Protein AF-K2GCX5-F1 (afdb_monomer)

Sequence (150 aa):
MKYVAGVLIIAFLVAGGVFGAFFLTSGNEIKDPEISRIVEDDYNLETNREQSNVKDSYESLLTQAEDRLAELKTEVKEDLEEESSYLDMYEKYEPAAKKLEEKTDEKFQDLHEQLQQAGEEEKASTLKAQYERQKEEWKKSIVKEMKERL

Secondary structure (DSSP, 8-state):
----STTHHHHHHHT-TTS-TT----------HHHHHHHHSPP-----S-GGGHHHHHHHHHHHHHHHHHHHHHHHHHHHHTT--HHHHHHHHHHHHHHHHHHHHHHHHHHHHHHHHTT-HHHHHHHHHHHHHHHHHHHHHHHHHHHTT-

Foldseek 3Di:
DFLQAQLVALLVLLVPPPDPPPPPPDLLDQPDPQLCVLQVDAQPFPPDLPLVCLVVSLVSLLVSLVVSLVSLVVVSNVVSVVRDHNVRSNSNSNSSSVSSVVSSVVVLVVSLVSCVVVVVPVVSVVSVVVVVVSSVVSSVVSVVVSVVVD

Structure (mmCIF, N/CA/C/O backbone):
data_AF-K2GCX5-F1
#
_entry.id   AF-K2GCX5-F1
#
loop_
_atom_site.group_PDB
_atom_site.id
_atom_site.type_symbol
_atom_site.label_atom_id
_atom_site.label_alt_id
_atom_site.label_comp_id
_atom_site.label_asym_id
_atom_site.label_entity_id
_atom_site.label_seq_id
_atom_site.pdbx_PDB_ins_code
_atom_site.Cartn_x
_atom_site.Cartn_y
_atom_site.Cartn_z
_atom_site.occupancy
_atom_site.B_iso_or_equiv
_atom_site.auth_seq_id
_atom_site.auth_comp_id
_atom_site.auth_asym_id
_atom_site.auth_atom_id
_atom_site.pdbx_PDB_model_num
ATOM 1 N N . MET A 1 1 ? 24.757 -5.154 -18.486 1.00 44.78 1 MET A N 1
ATOM 2 C CA . MET A 1 1 ? 24.316 -4.442 -17.267 1.00 44.78 1 MET A CA 1
ATOM 3 C C . MET A 1 1 ? 23.276 -3.413 -17.683 1.00 44.78 1 MET A C 1
ATOM 5 O O . MET A 1 1 ? 23.678 -2.325 -18.068 1.00 44.78 1 MET A O 1
ATOM 9 N N . LYS A 1 2 ? 21.987 -3.779 -17.755 1.00 41.09 2 LYS A N 1
ATOM 10 C CA . LYS A 1 2 ? 20.957 -2.909 -18.362 1.00 41.09 2 LYS A CA 1
ATOM 11 C C . LYS A 1 2 ? 19.577 -2.875 -17.673 1.00 41.09 2 LYS A C 1
ATOM 13 O O . LYS A 1 2 ? 18.765 -2.058 -18.065 1.00 41.09 2 LYS A O 1
ATOM 18 N N . TYR A 1 3 ? 19.318 -3.651 -16.618 1.00 47.91 3 TYR A N 1
ATOM 19 C CA . TYR A 1 3 ? 17.957 -3.802 -16.051 1.00 47.91 3 TYR A CA 1
ATOM 20 C C . TYR A 1 3 ? 17.745 -3.087 -14.700 1.00 47.91 3 TYR A C 1
ATOM 22 O O . TYR A 1 3 ? 16.975 -3.525 -13.854 1.00 47.91 3 TYR A O 1
ATOM 30 N N . VAL A 1 4 ? 18.480 -1.999 -14.465 1.00 50.72 4 VAL A N 1
ATOM 31 C CA . VAL A 1 4 ? 18.742 -1.423 -13.125 1.00 50.72 4 VAL A CA 1
ATOM 32 C C . VAL A 1 4 ? 17.717 -0.351 -12.697 1.00 50.72 4 VAL A C 1
ATOM 34 O O . VAL A 1 4 ? 17.756 0.169 -11.588 1.00 50.72 4 VAL A O 1
ATOM 37 N N . ALA A 1 5 ? 16.771 -0.011 -13.565 1.00 50.41 5 ALA A N 1
ATOM 38 C CA . ALA A 1 5 ? 16.087 1.273 -13.518 1.00 50.41 5 ALA A CA 1
ATOM 39 C C . ALA A 1 5 ? 14.690 1.254 -12.843 1.00 50.41 5 ALA A C 1
ATOM 41 O O . ALA A 1 5 ? 14.455 1.935 -11.851 1.00 50.41 5 ALA A O 1
ATOM 42 N N . GLY A 1 6 ? 13.756 0.452 -13.349 1.00 47.66 6 GLY A N 1
ATOM 43 C CA . GLY A 1 6 ? 12.320 0.640 -13.112 1.00 47.66 6 GLY A CA 1
ATOM 44 C C . GLY A 1 6 ? 11.796 0.355 -11.705 1.00 47.66 6 GLY A C 1
ATOM 45 O O . GLY A 1 6 ? 10.889 1.031 -11.231 1.00 47.66 6 GLY A O 1
ATOM 46 N N . VAL A 1 7 ? 12.380 -0.604 -10.985 1.00 52.66 7 VAL A N 1
ATOM 47 C CA . VAL A 1 7 ? 11.865 -0.953 -9.650 1.00 52.66 7 VAL A CA 1
ATOM 48 C C . VAL A 1 7 ? 12.306 0.097 -8.611 1.00 52.66 7 VAL A C 1
ATOM 50 O O . VAL A 1 7 ? 11.539 0.370 -7.693 1.00 52.66 7 VAL A O 1
ATOM 53 N N . LEU A 1 8 ? 13.471 0.751 -8.839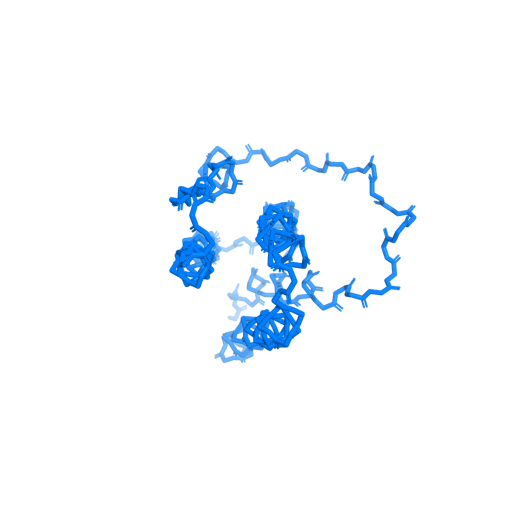 1.00 51.66 8 LEU A N 1
ATOM 54 C CA . LEU A 1 8 ? 13.871 2.115 -8.408 1.00 51.66 8 LEU A CA 1
ATOM 55 C C . LEU A 1 8 ? 12.852 2.997 -7.658 1.00 51.66 8 LEU A C 1
ATOM 57 O O . LEU A 1 8 ? 13.077 3.589 -6.603 1.00 51.66 8 LEU A O 1
ATOM 61 N N . ILE A 1 9 ? 11.722 3.102 -8.343 1.00 56.72 9 ILE A N 1
ATOM 62 C CA . ILE A 1 9 ? 10.757 4.184 -8.316 1.00 56.72 9 ILE A CA 1
ATOM 63 C C . ILE A 1 9 ? 9.719 3.930 -7.242 1.00 56.72 9 ILE A C 1
ATOM 65 O O . ILE A 1 9 ? 9.576 4.749 -6.341 1.00 56.72 9 ILE A O 1
ATOM 69 N N . ILE A 1 10 ? 9.085 2.755 -7.242 1.00 56.28 10 ILE A N 1
ATOM 70 C CA . ILE A 1 10 ? 7.998 2.453 -6.302 1.00 56.28 10 ILE A CA 1
ATOM 71 C C . ILE A 1 10 ? 8.493 2.564 -4.844 1.00 56.28 10 ILE A C 1
ATOM 73 O O . ILE A 1 10 ? 7.790 3.079 -3.984 1.00 56.28 10 ILE A O 1
ATOM 77 N N . ALA A 1 11 ? 9.743 2.202 -4.545 1.00 55.75 11 ALA A N 1
ATOM 78 C CA . ALA A 1 11 ? 10.299 2.372 -3.200 1.00 55.75 11 ALA A CA 1
ATOM 79 C C . ALA A 1 11 ? 10.548 3.829 -2.778 1.00 55.75 11 ALA A C 1
ATOM 81 O O . ALA A 1 11 ? 10.341 4.169 -1.612 1.00 55.75 11 ALA A O 1
ATOM 82 N N . PHE A 1 12 ? 11.051 4.672 -3.688 1.00 53.78 12 PHE A N 1
ATOM 83 C CA . PHE A 1 12 ? 11.352 6.078 -3.389 1.00 53.78 12 PHE A CA 1
ATOM 84 C C . PHE A 1 12 ? 10.076 6.899 -3.185 1.00 53.78 12 PHE A C 1
ATOM 86 O O . PHE A 1 12 ? 10.066 7.829 -2.381 1.00 53.78 12 PHE A O 1
ATOM 93 N N . LEU A 1 13 ? 8.996 6.516 -3.859 1.00 55.16 13 LEU A N 1
ATOM 94 C CA . LEU A 1 13 ? 7.720 7.223 -3.836 1.00 55.16 13 LEU A CA 1
ATOM 95 C C . LEU A 1 13 ? 6.987 7.095 -2.510 1.00 55.16 13 LEU A C 1
ATOM 97 O O . LEU A 1 13 ? 6.478 8.077 -1.982 1.00 55.16 13 LEU A O 1
ATOM 101 N N . VAL A 1 14 ? 7.035 5.911 -1.911 1.00 48.97 14 VAL A N 1
ATOM 102 C CA . VAL A 1 14 ? 6.338 5.649 -0.652 1.00 48.97 14 VAL A CA 1
ATOM 103 C C . VAL A 1 14 ? 7.216 6.042 0.564 1.00 48.97 14 VAL A C 1
ATOM 105 O O . VAL A 1 14 ? 6.733 6.189 1.689 1.00 48.97 14 VAL A O 1
ATOM 108 N N . ALA A 1 15 ? 8.525 6.275 0.374 1.00 48.59 15 ALA A N 1
ATOM 109 C CA . ALA A 1 15 ? 9.416 6.839 1.401 1.00 48.59 15 ALA A CA 1
ATOM 110 C C . ALA A 1 15 ? 9.206 8.354 1.635 1.00 48.59 15 ALA A C 1
ATOM 112 O O . ALA A 1 15 ? 9.697 8.893 2.627 1.00 48.59 15 ALA A O 1
ATOM 113 N N . GLY A 1 16 ? 8.443 9.036 0.772 1.00 50.09 16 GLY A N 1
ATOM 114 C CA . GLY A 1 16 ? 8.111 10.466 0.845 1.00 50.09 16 GLY A CA 1
ATOM 115 C C . GLY A 1 16 ? 7.087 10.859 1.919 1.00 50.09 16 GLY A C 1
ATOM 116 O O . GLY A 1 16 ? 6.350 11.830 1.748 1.00 50.09 16 GLY A O 1
ATOM 117 N N . GLY A 1 17 ? 7.026 10.136 3.037 1.00 49.94 17 GLY A N 1
ATOM 118 C CA . GLY A 1 17 ? 6.211 10.526 4.182 1.00 49.94 17 GLY A CA 1
ATOM 119 C C . GLY A 1 17 ? 6.832 11.723 4.909 1.00 49.94 17 GLY A C 1
ATOM 120 O O . GLY A 1 17 ? 7.941 11.614 5.421 1.00 49.94 17 GLY A O 1
ATOM 121 N N . VAL A 1 18 ? 6.072 12.826 5.012 1.00 43.72 18 VAL A N 1
ATOM 122 C CA . VAL A 1 18 ? 6.281 14.050 5.838 1.00 43.72 18 VAL A CA 1
ATOM 123 C C . VAL A 1 18 ? 6.720 15.351 5.111 1.00 43.72 18 VAL A C 1
ATOM 125 O O . VAL A 1 18 ? 6.869 16.373 5.769 1.00 43.72 18 VAL A O 1
ATOM 128 N N . PHE A 1 19 ? 6.786 15.437 3.772 1.00 41.91 19 PHE A N 1
ATOM 129 C CA . PHE A 1 19 ? 7.028 16.745 3.093 1.00 41.91 19 PHE A CA 1
ATOM 130 C C . PHE A 1 19 ? 5.954 17.231 2.096 1.00 41.91 19 PHE A C 1
ATOM 132 O O . PHE A 1 19 ? 6.165 18.215 1.391 1.00 41.91 19 PHE A O 1
ATOM 139 N N . GLY A 1 20 ? 4.777 16.598 2.043 1.00 41.19 20 GLY A N 1
ATOM 140 C CA . GLY A 1 20 ? 3.862 16.749 0.901 1.00 41.19 20 GLY A CA 1
ATOM 141 C C . GLY A 1 20 ? 2.549 17.513 1.087 1.00 41.19 20 GLY A C 1
ATOM 142 O O . GLY A 1 20 ? 1.852 17.688 0.094 1.00 41.19 20 GLY A O 1
ATOM 143 N N . ALA A 1 21 ? 2.185 18.011 2.276 1.00 39.91 21 ALA A N 1
ATOM 144 C CA . ALA A 1 21 ? 0.912 18.738 2.454 1.00 39.91 21 ALA A CA 1
ATOM 145 C C . ALA A 1 21 ? 0.822 20.061 1.646 1.00 39.91 21 ALA A C 1
ATOM 147 O O . ALA A 1 21 ? -0.209 20.725 1.659 1.00 39.91 21 ALA A O 1
ATOM 148 N N . PHE A 1 22 ? 1.887 20.444 0.930 1.00 39.41 22 PHE A N 1
ATOM 149 C CA . PHE A 1 22 ? 1.971 21.669 0.130 1.00 39.41 22 PHE A CA 1
ATOM 150 C C . PHE A 1 22 ? 2.184 21.432 -1.384 1.00 39.41 22 PHE A C 1
ATOM 152 O O . PHE A 1 22 ? 2.289 22.400 -2.128 1.00 39.41 22 PHE A O 1
ATOM 159 N N . PHE A 1 23 ? 2.237 20.179 -1.867 1.00 39.78 23 PHE A N 1
ATOM 160 C CA . PHE A 1 23 ? 2.568 19.853 -3.276 1.00 39.78 23 PHE A CA 1
ATOM 161 C C . PHE A 1 23 ? 1.512 18.975 -3.992 1.00 39.78 23 PHE A C 1
ATOM 163 O O . PHE A 1 23 ? 1.803 18.303 -4.979 1.00 39.78 23 PHE A O 1
ATOM 170 N N . LEU A 1 24 ? 0.271 18.963 -3.494 1.00 43.44 24 LEU A N 1
ATOM 171 C CA . LEU A 1 24 ? -0.821 18.069 -3.920 1.00 43.44 24 LEU A CA 1
ATOM 172 C C . LEU A 1 24 ? -1.776 18.681 -4.971 1.00 43.44 24 LEU A C 1
ATOM 174 O O . LEU A 1 24 ? -2.989 18.556 -4.854 1.00 43.44 24 LEU A O 1
ATOM 178 N N . THR A 1 25 ? -1.264 19.342 -6.014 1.00 41.59 25 THR A N 1
ATOM 179 C CA . THR A 1 25 ? -2.095 19.764 -7.173 1.00 41.59 25 THR A CA 1
ATOM 180 C C . THR A 1 25 ? -1.383 19.652 -8.521 1.00 41.59 25 THR A C 1
ATOM 182 O O . THR A 1 25 ? -1.645 20.402 -9.458 1.00 41.59 25 THR A O 1
ATOM 185 N N . SER A 1 26 ? -0.496 18.675 -8.676 1.00 42.47 26 SER A N 1
ATOM 186 C CA . SER A 1 26 ? -0.086 18.222 -10.007 1.00 42.47 26 SER A CA 1
ATOM 187 C C . SER A 1 26 ? -0.373 16.735 -10.090 1.00 42.47 26 SER A C 1
ATOM 189 O O . SER A 1 26 ? 0.480 15.899 -9.812 1.00 42.47 26 SER A O 1
ATOM 191 N N . GLY A 1 27 ? -1.639 16.426 -10.378 1.00 48.38 27 GLY A N 1
ATOM 192 C CA . GLY A 1 27 ? -2.031 15.103 -10.831 1.00 48.38 27 GLY A CA 1
ATOM 193 C C . GLY A 1 27 ? -1.342 14.868 -12.163 1.00 48.38 27 GLY A C 1
ATOM 194 O O . GLY A 1 27 ? -1.800 15.357 -13.193 1.00 48.38 27 GLY A O 1
ATOM 195 N N . ASN A 1 28 ? -0.203 14.186 -12.131 1.00 56.34 28 ASN A N 1
ATOM 196 C CA . ASN A 1 28 ? 0.336 13.596 -13.338 1.00 56.34 28 ASN A CA 1
ATOM 197 C C . ASN A 1 28 ? -0.696 12.558 -13.788 1.00 56.34 28 ASN A C 1
ATOM 199 O O . ASN A 1 28 ? -0.992 11.604 -13.071 1.00 56.34 28 ASN A O 1
ATOM 203 N N . GLU A 1 29 ? -1.326 12.817 -14.927 1.00 70.56 29 GLU A N 1
ATOM 204 C CA . GLU A 1 29 ? -2.283 11.901 -15.532 1.00 70.56 29 GLU A CA 1
ATOM 205 C C . GLU A 1 29 ? -1.567 10.582 -15.845 1.00 70.56 29 GLU A C 1
ATOM 207 O O . GLU A 1 29 ? -0.481 10.585 -16.434 1.00 70.56 29 GLU A O 1
ATOM 212 N N . ILE A 1 30 ? -2.148 9.457 -15.422 1.00 79.62 30 ILE A N 1
ATOM 213 C CA . ILE A 1 30 ? -1.641 8.131 -15.782 1.00 79.62 30 ILE A CA 1
ATOM 214 C C . ILE A 1 30 ? -1.945 7.947 -17.265 1.00 79.62 30 ILE A C 1
ATOM 216 O O . ILE A 1 30 ? -3.099 7.830 -17.662 1.00 79.62 30 ILE A O 1
ATOM 220 N N . LYS A 1 31 ? -0.903 7.989 -18.094 1.00 81.88 31 LYS A N 1
ATOM 221 C CA . LYS A 1 31 ? -1.049 7.951 -19.557 1.00 81.88 31 LYS A CA 1
ATOM 222 C C . LYS A 1 31 ? -1.274 6.543 -20.098 1.00 81.88 31 LYS A C 1
ATOM 224 O O . LYS A 1 31 ? -1.778 6.400 -21.208 1.00 81.88 31 LYS A O 1
ATOM 229 N N . ASP A 1 32 ? -0.853 5.531 -19.345 1.00 83.00 32 ASP A N 1
ATOM 230 C CA . ASP A 1 32 ? -0.940 4.132 -19.741 1.00 83.00 32 ASP A CA 1
ATOM 231 C C . ASP A 1 32 ? -2.283 3.526 -19.282 1.00 83.00 32 ASP A C 1
ATOM 233 O O . ASP A 1 32 ? -2.543 3.482 -18.075 1.00 83.00 32 ASP A O 1
ATOM 237 N N . PRO A 1 33 ? -3.148 3.068 -20.208 1.00 85.06 33 PRO A N 1
ATOM 238 C CA . PRO A 1 33 ? -4.446 2.492 -19.868 1.00 85.06 33 PRO A CA 1
ATOM 239 C C . PRO A 1 33 ? -4.384 1.211 -19.028 1.00 85.06 33 PRO A C 1
ATOM 241 O O . PRO A 1 33 ? -5.329 0.952 -18.281 1.00 85.06 33 PRO A O 1
ATOM 244 N N . GLU A 1 34 ? -3.333 0.397 -19.157 1.00 86.88 34 GLU A N 1
ATOM 245 C CA . GLU A 1 34 ? -3.183 -0.846 -18.389 1.00 86.88 34 GLU A CA 1
ATOM 246 C C . GLU A 1 34 ? -2.855 -0.510 -16.936 1.00 86.88 34 GLU A C 1
ATOM 248 O O . GLU A 1 34 ? -3.577 -0.918 -16.027 1.00 86.88 34 GLU A O 1
ATOM 253 N N . ILE A 1 35 ? -1.895 0.393 -16.728 1.00 86.44 35 ILE A N 1
ATOM 254 C CA . ILE A 1 35 ? -1.559 0.924 -15.400 1.00 86.44 35 ILE A CA 1
ATOM 255 C C . ILE A 1 35 ? -2.741 1.667 -14.772 1.00 86.44 35 ILE A C 1
ATOM 257 O O . ILE A 1 35 ? -2.985 1.553 -13.569 1.00 86.44 35 ILE A O 1
ATOM 261 N N . SER A 1 36 ? -3.484 2.434 -15.573 1.00 88.31 36 SER A N 1
ATOM 262 C CA . SER A 1 36 ? -4.642 3.189 -15.094 1.00 88.31 36 SER A CA 1
ATOM 263 C C . SER A 1 36 ? -5.676 2.264 -14.457 1.00 88.31 36 SER A C 1
ATOM 265 O O . SER A 1 36 ? -6.138 2.537 -13.352 1.00 88.31 36 SER A O 1
ATOM 267 N N . ARG A 1 37 ? -5.975 1.121 -15.090 1.00 87.88 37 ARG A N 1
ATOM 268 C CA . ARG A 1 37 ? -6.952 0.147 -14.575 1.00 87.88 37 ARG A CA 1
ATOM 269 C C . ARG A 1 37 ? -6.568 -0.427 -13.215 1.00 87.88 37 ARG A C 1
ATOM 271 O O . ARG A 1 37 ? -7.439 -0.540 -12.360 1.00 87.88 37 ARG A O 1
ATOM 278 N N . ILE A 1 38 ? -5.282 -0.701 -12.987 1.00 87.50 38 ILE A N 1
ATOM 279 C CA . ILE A 1 38 ? -4.783 -1.264 -11.717 1.00 87.50 38 ILE A CA 1
ATOM 280 C C . ILE A 1 38 ? -5.149 -0.362 -10.525 1.00 87.50 38 ILE A C 1
ATOM 282 O O . ILE A 1 38 ? -5.418 -0.839 -9.420 1.00 87.50 38 ILE A O 1
ATOM 286 N N . VAL A 1 39 ? -5.168 0.959 -10.734 1.00 87.25 39 VAL A N 1
ATOM 287 C CA . VAL A 1 39 ? -5.317 1.943 -9.649 1.00 87.25 39 VAL A CA 1
ATOM 288 C C . VAL A 1 39 ? -6.627 2.730 -9.694 1.00 87.25 39 VAL A C 1
ATOM 290 O O . VAL A 1 39 ? -6.960 3.424 -8.732 1.00 87.25 39 VAL A O 1
ATOM 293 N N . GLU A 1 40 ? -7.381 2.664 -10.790 1.00 85.88 40 GLU A N 1
ATOM 294 C CA . GLU A 1 40 ? -8.658 3.368 -10.933 1.00 85.88 40 GLU A CA 1
ATOM 295 C C . GLU A 1 40 ? -9.828 2.645 -10.298 1.00 85.88 40 GLU A C 1
ATOM 297 O O . GLU A 1 40 ? -10.703 3.321 -9.755 1.00 85.88 40 GLU A O 1
ATOM 302 N N . ASP A 1 41 ? -9.813 1.315 -10.278 1.00 85.38 41 ASP A N 1
ATOM 303 C CA . ASP A 1 41 ? -10.903 0.540 -9.702 1.00 85.38 41 ASP A CA 1
ATOM 304 C C . ASP A 1 41 ? -11.055 0.835 -8.204 1.00 85.38 41 ASP A C 1
ATOM 306 O O . ASP A 1 41 ? -10.085 1.024 -7.457 1.00 85.38 41 ASP A O 1
ATOM 310 N N . ASP A 1 42 ? -12.292 0.927 -7.731 1.00 85.00 42 ASP A N 1
ATOM 311 C CA . ASP A 1 42 ? -12.569 1.091 -6.305 1.00 85.00 42 ASP A CA 1
ATOM 312 C C . ASP A 1 42 ? -12.359 -0.224 -5.560 1.00 85.00 42 ASP A C 1
ATOM 314 O O . ASP A 1 42 ? -12.428 -1.309 -6.138 1.00 85.00 42 ASP A O 1
ATOM 318 N N . TYR A 1 43 ? -12.047 -0.132 -4.269 1.00 86.25 43 TYR A N 1
ATOM 319 C CA . TYR A 1 43 ? -11.955 -1.315 -3.423 1.00 86.25 43 TYR A CA 1
ATOM 320 C C . TYR A 1 43 ? -13.350 -1.885 -3.198 1.00 86.25 43 TYR A C 1
ATOM 322 O O . TYR A 1 43 ? -14.263 -1.169 -2.776 1.00 86.25 43 TYR A O 1
ATOM 330 N N . ASN A 1 44 ? -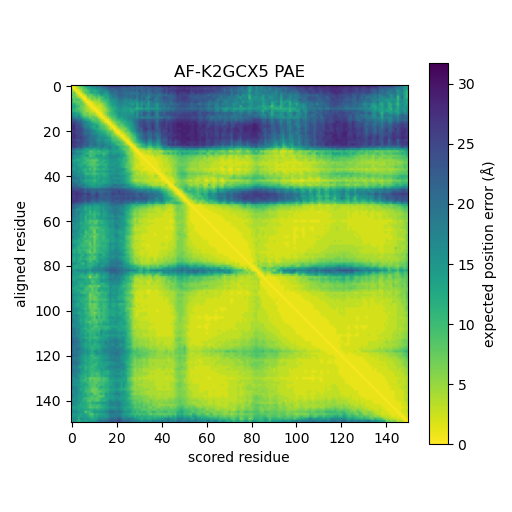13.512 -3.181 -3.445 1.00 85.56 44 ASN A N 1
ATOM 331 C CA . ASN A 1 44 ? -14.768 -3.865 -3.182 1.00 85.56 44 ASN A CA 1
ATOM 332 C C . ASN A 1 44 ? -14.794 -4.309 -1.718 1.00 85.56 44 ASN A C 1
ATOM 334 O O . ASN A 1 44 ? -14.377 -5.418 -1.380 1.00 85.56 44 ASN A O 1
ATOM 338 N N . LEU A 1 45 ? -15.191 -3.391 -0.839 1.00 83.19 45 LEU A N 1
ATOM 339 C CA . LEU A 1 45 ? -15.291 -3.638 0.594 1.00 83.19 45 LEU A CA 1
ATOM 340 C C . LEU A 1 45 ? -16.754 -3.865 0.963 1.00 83.19 45 LEU A C 1
ATOM 342 O O . LEU A 1 45 ? -17.606 -3.012 0.694 1.00 83.19 45 LEU A O 1
ATOM 346 N N . GLU A 1 46 ? -17.044 -4.985 1.626 1.00 72.12 46 GLU A N 1
ATOM 347 C CA . GLU A 1 46 ? -18.359 -5.245 2.213 1.00 72.12 46 GLU A CA 1
ATOM 348 C C . GLU A 1 46 ? -18.582 -4.340 3.434 1.00 72.12 46 GLU A C 1
ATOM 350 O O . GLU A 1 46 ? -18.543 -4.762 4.587 1.00 72.12 46 GLU A O 1
ATOM 355 N N . THR A 1 47 ? -18.852 -3.062 3.176 1.00 59.38 47 THR A N 1
ATOM 356 C CA . THR A 1 47 ? -19.217 -2.075 4.197 1.00 59.38 47 THR A CA 1
ATOM 357 C C . THR A 1 47 ? -20.684 -2.248 4.589 1.00 59.38 47 THR A C 1
ATOM 359 O O . THR A 1 47 ? -21.530 -1.370 4.413 1.00 59.38 47 THR A O 1
ATOM 362 N N . ASN A 1 48 ? -21.039 -3.419 5.119 1.00 54.16 48 ASN A N 1
ATOM 363 C CA . ASN A 1 48 ? -22.302 -3.527 5.833 1.00 54.16 48 ASN A CA 1
ATOM 364 C C . ASN A 1 48 ? -22.200 -2.666 7.094 1.00 54.16 48 ASN A C 1
ATOM 366 O O . ASN A 1 48 ? -21.225 -2.745 7.833 1.00 54.16 48 ASN A O 1
ATOM 370 N N . ARG A 1 49 ? -23.223 -1.844 7.350 1.00 53.06 49 ARG A N 1
ATOM 371 C CA . ARG A 1 49 ? -23.306 -0.910 8.494 1.00 53.06 49 ARG A CA 1
ATOM 372 C C . ARG A 1 49 ? -23.229 -1.587 9.876 1.00 53.06 49 ARG A C 1
ATOM 374 O O . ARG A 1 49 ? -23.356 -0.911 10.894 1.00 53.06 49 ARG A O 1
ATOM 381 N N . GLU A 1 50 ? -23.066 -2.905 9.921 1.00 55.00 50 GLU A N 1
ATOM 382 C CA . GLU A 1 50 ? -22.866 -3.681 11.134 1.00 55.00 50 GLU A CA 1
ATOM 383 C C . GLU A 1 50 ? -21.368 -3.753 11.458 1.00 55.00 50 GLU A C 1
ATOM 385 O O . GLU A 1 50 ? -20.560 -4.361 10.758 1.00 55.00 50 GLU A O 1
ATOM 390 N N . GLN A 1 51 ? -21.015 -3.102 12.564 1.00 56.97 51 GLN A N 1
ATOM 391 C CA . GLN A 1 51 ? -19.657 -2.852 13.057 1.00 56.97 51 GLN A CA 1
ATOM 392 C C . GLN A 1 51 ? -18.806 -4.122 13.258 1.00 56.97 51 GLN A C 1
ATOM 394 O O . GLN A 1 51 ? -17.583 -4.029 13.346 1.00 56.97 51 GLN A O 1
ATOM 399 N N . SER A 1 52 ? -19.413 -5.315 13.295 1.00 58.75 52 SER A N 1
ATOM 400 C CA . SER A 1 52 ? -18.689 -6.584 13.444 1.00 58.75 52 SER A CA 1
ATOM 401 C C . SER A 1 52 ? -17.796 -6.931 12.251 1.00 58.75 52 SER A C 1
ATOM 403 O O . SER A 1 52 ? -16.862 -7.709 12.426 1.00 58.75 52 SER A O 1
ATOM 405 N N . ASN A 1 53 ? -18.034 -6.340 11.074 1.00 76.75 53 ASN A N 1
ATOM 406 C CA . ASN A 1 53 ? -17.383 -6.752 9.824 1.00 76.75 53 ASN A CA 1
ATOM 407 C C . ASN A 1 53 ? -16.271 -5.792 9.362 1.00 76.75 53 ASN A C 1
ATOM 409 O O . ASN A 1 53 ? -15.692 -5.977 8.291 1.00 76.75 53 ASN A O 1
ATOM 413 N N . VAL A 1 54 ? -15.931 -4.769 10.159 1.00 82.94 54 VAL A N 1
ATOM 414 C CA . VAL A 1 54 ? -14.867 -3.812 9.795 1.00 82.94 54 VAL A CA 1
ATOM 415 C C . VAL A 1 54 ? -13.498 -4.493 9.742 1.00 82.94 54 VAL A C 1
ATOM 417 O O . VAL A 1 54 ? -12.669 -4.143 8.908 1.00 82.94 54 VAL A O 1
ATOM 420 N N . LYS A 1 55 ? -13.268 -5.508 10.585 1.00 82.62 55 LYS A N 1
ATOM 421 C CA . LYS A 1 55 ? -12.040 -6.313 10.545 1.00 82.62 55 LYS A CA 1
ATOM 422 C C . LYS A 1 55 ? -11.901 -7.063 9.217 1.00 82.62 55 LYS A C 1
ATOM 424 O O . LYS A 1 55 ? -10.835 -7.021 8.615 1.00 82.62 55 LYS A O 1
ATOM 429 N N . ASP A 1 56 ? -12.979 -7.675 8.740 1.00 86.88 56 ASP A N 1
ATOM 430 C CA . ASP A 1 56 ? -12.982 -8.409 7.470 1.00 86.88 56 ASP A CA 1
ATOM 431 C C . ASP A 1 56 ? -12.835 -7.444 6.283 1.00 86.88 56 ASP A C 1
ATOM 433 O O . ASP A 1 56 ? -12.100 -7.714 5.336 1.00 86.88 56 ASP A O 1
ATOM 437 N N . SER A 1 57 ? -13.459 -6.262 6.368 1.00 89.44 57 SER A N 1
ATOM 438 C CA . SER A 1 57 ? -13.267 -5.181 5.390 1.00 89.44 57 SER A CA 1
ATOM 439 C C . SER A 1 57 ? -11.825 -4.673 5.365 1.00 89.44 57 SER A C 1
ATOM 441 O O . SER A 1 57 ? -11.295 -4.381 4.298 1.00 89.44 57 SER A O 1
ATOM 443 N N . TYR A 1 58 ? -11.171 -4.587 6.524 1.00 89.69 58 TYR A N 1
ATOM 444 C CA . TYR A 1 58 ? -9.767 -4.206 6.623 1.00 89.69 58 TYR A CA 1
ATOM 445 C C . TYR A 1 58 ? -8.844 -5.263 6.008 1.00 89.69 58 TYR A C 1
ATOM 447 O O . TYR A 1 58 ? -7.969 -4.920 5.217 1.00 89.69 58 TYR A O 1
ATOM 455 N N . GLU A 1 59 ? -9.056 -6.543 6.316 1.00 89.62 59 GLU A N 1
ATOM 456 C CA . GLU A 1 59 ? -8.287 -7.632 5.703 1.00 89.62 59 GLU A CA 1
ATOM 457 C C . GLU A 1 59 ? -8.488 -7.656 4.181 1.00 89.62 59 GLU A C 1
ATOM 459 O O . GLU A 1 59 ? -7.513 -7.728 3.437 1.00 89.62 59 GLU A O 1
ATOM 464 N N . SER A 1 60 ? -9.727 -7.471 3.713 1.00 91.94 60 SER A N 1
ATOM 465 C CA . SER A 1 60 ? -10.045 -7.357 2.286 1.00 91.94 60 SER A CA 1
ATOM 466 C C . SER A 1 60 ? -9.355 -6.162 1.616 1.00 91.94 60 SER A C 1
ATOM 468 O O . SER A 1 60 ? -8.834 -6.298 0.508 1.00 91.94 60 SER A O 1
ATOM 470 N N . LEU A 1 61 ? -9.293 -5.004 2.287 1.00 92.31 61 LEU A N 1
ATOM 471 C CA . LEU A 1 61 ? -8.558 -3.833 1.803 1.00 92.31 61 LEU A CA 1
ATOM 472 C C . LEU A 1 61 ? -7.066 -4.140 1.639 1.00 92.31 61 LEU A C 1
ATOM 474 O O . LEU A 1 61 ? -6.497 -3.820 0.597 1.00 92.31 61 LEU A O 1
ATOM 478 N N . LEU A 1 62 ? -6.440 -4.767 2.641 1.00 91.00 62 LEU A N 1
ATOM 479 C CA . LEU A 1 62 ? -5.021 -5.119 2.576 1.00 91.00 62 LEU A CA 1
ATOM 480 C C . LEU A 1 62 ? -4.732 -6.111 1.448 1.00 91.00 62 LEU A C 1
ATOM 482 O O . LEU A 1 62 ? -3.799 -5.887 0.684 1.00 91.00 62 LEU A O 1
ATOM 486 N N . THR A 1 63 ? -5.542 -7.162 1.308 1.00 92.75 63 THR A N 1
ATOM 487 C CA . THR A 1 63 ? -5.376 -8.150 0.233 1.00 92.75 63 THR A CA 1
ATOM 488 C C . THR A 1 63 ? -5.524 -7.505 -1.144 1.00 92.75 63 THR A C 1
ATOM 490 O O . THR A 1 63 ? -4.654 -7.669 -1.990 1.00 92.75 63 THR A O 1
ATOM 493 N N . GLN A 1 64 ? -6.561 -6.690 -1.358 1.00 92.44 64 GLN A N 1
ATOM 494 C CA . GLN A 1 64 ? -6.748 -5.997 -2.637 1.00 92.44 64 GLN A CA 1
ATOM 495 C C . GLN A 1 64 ? -5.619 -4.995 -2.931 1.00 92.44 64 GLN A C 1
ATOM 497 O O . GLN A 1 64 ? -5.228 -4.829 -4.085 1.00 92.44 64 GLN A O 1
ATOM 502 N N . ALA A 1 65 ? -5.087 -4.312 -1.913 1.00 90.06 65 ALA A N 1
ATOM 503 C CA . ALA A 1 65 ? -3.942 -3.418 -2.081 1.00 90.06 65 ALA A CA 1
ATOM 504 C C . ALA A 1 65 ? -2.659 -4.190 -2.435 1.00 90.06 65 ALA A C 1
ATOM 506 O O . ALA A 1 65 ? -1.890 -3.733 -3.280 1.00 90.06 65 ALA A O 1
ATOM 507 N N . GLU A 1 66 ? -2.447 -5.367 -1.838 1.00 90.69 66 GLU A N 1
ATOM 508 C CA . GLU A 1 66 ? -1.335 -6.265 -2.172 1.00 90.69 66 GLU A CA 1
ATOM 509 C C . GLU A 1 66 ? -1.417 -6.787 -3.600 1.00 90.69 66 GLU A C 1
ATOM 511 O O . GLU A 1 66 ? -0.414 -6.732 -4.312 1.00 90.69 66 GLU A O 1
ATOM 516 N N . ASP A 1 67 ? -2.598 -7.230 -4.028 1.00 92.44 67 ASP A N 1
ATOM 517 C CA . ASP A 1 67 ? -2.825 -7.732 -5.382 1.00 92.44 67 ASP A CA 1
ATOM 518 C C . ASP A 1 67 ? -2.546 -6.636 -6.419 1.00 92.44 67 ASP A C 1
ATOM 520 O O . ASP A 1 67 ? -1.745 -6.831 -7.332 1.00 92.44 67 ASP A O 1
ATOM 524 N N . ARG A 1 68 ? -3.084 -5.426 -6.216 1.00 91.50 68 ARG A N 1
ATOM 525 C CA . ARG A 1 68 ? -2.828 -4.274 -7.103 1.00 91.50 68 ARG A CA 1
ATOM 526 C C . ARG A 1 68 ? -1.363 -3.856 -7.117 1.00 91.50 68 ARG A C 1
ATOM 528 O O . ARG A 1 68 ? -0.823 -3.493 -8.160 1.00 91.50 68 ARG A O 1
ATOM 535 N N . LEU A 1 69 ? -0.687 -3.910 -5.969 1.00 87.94 69 LEU A N 1
ATOM 536 C CA . LEU A 1 69 ? 0.747 -3.644 -5.905 1.00 87.94 69 LEU A CA 1
ATOM 537 C C . LEU A 1 69 ? 1.546 -4.722 -6.652 1.00 87.94 69 LEU A C 1
ATOM 539 O O . LEU A 1 69 ? 2.554 -4.406 -7.285 1.00 87.94 69 LEU A O 1
ATOM 543 N N . ALA A 1 70 ? 1.126 -5.986 -6.582 1.00 89.06 70 ALA A N 1
ATOM 544 C CA . ALA A 1 70 ? 1.748 -7.088 -7.306 1.00 89.06 70 ALA A CA 1
ATOM 545 C C . ALA A 1 70 ? 1.533 -6.977 -8.825 1.00 89.06 70 ALA A C 1
ATOM 547 O O . ALA A 1 70 ? 2.479 -7.208 -9.582 1.00 89.06 70 ALA A O 1
ATOM 548 N N . GLU A 1 71 ? 0.344 -6.565 -9.263 1.00 90.50 71 GLU A N 1
ATOM 549 C CA . GLU A 1 71 ? 0.045 -6.240 -10.662 1.00 90.50 71 GLU A CA 1
ATOM 550 C C . GLU A 1 71 ? 0.929 -5.089 -11.150 1.00 90.50 71 GLU A C 1
ATOM 552 O O . GLU A 1 71 ? 1.682 -5.261 -12.105 1.00 90.50 71 GLU A O 1
ATOM 557 N N . LEU A 1 72 ? 0.980 -3.969 -10.418 1.00 87.44 72 LEU A N 1
ATOM 558 C CA . LEU A 1 72 ? 1.836 -2.831 -10.771 1.00 87.44 72 LEU A CA 1
ATOM 559 C C . LEU A 1 72 ? 3.322 -3.224 -10.841 1.00 87.44 72 LEU A C 1
ATOM 561 O O . LEU A 1 72 ? 4.056 -2.779 -11.719 1.00 87.44 72 LEU A O 1
ATOM 565 N N . LYS A 1 73 ? 3.785 -4.089 -9.930 1.00 84.88 73 LYS A N 1
ATOM 566 C CA . LYS A 1 73 ? 5.147 -4.649 -9.972 1.00 84.88 73 LYS A CA 1
ATOM 567 C C . LYS A 1 73 ? 5.383 -5.536 -11.195 1.00 84.88 73 LYS A C 1
ATOM 569 O O . LYS A 1 73 ? 6.538 -5.677 -11.594 1.00 84.88 73 LYS A O 1
ATOM 574 N N . THR A 1 74 ? 4.353 -6.194 -11.714 1.00 87.06 74 THR A N 1
ATOM 575 C CA . THR A 1 74 ? 4.448 -7.055 -12.899 1.00 87.06 74 THR A CA 1
ATOM 576 C C . THR A 1 74 ? 4.627 -6.197 -14.142 1.00 87.06 74 THR A C 1
ATOM 578 O O . THR A 1 74 ? 5.632 -6.377 -14.822 1.00 87.06 74 THR A O 1
ATOM 581 N N . GLU A 1 75 ? 3.801 -5.165 -14.316 1.00 86.75 75 GLU A N 1
ATOM 582 C CA . GLU A 1 75 ? 3.950 -4.163 -15.386 1.00 86.75 75 GLU A CA 1
ATOM 583 C C . GLU A 1 75 ? 5.357 -3.542 -15.396 1.00 86.75 75 GLU A C 1
ATOM 585 O O . GLU A 1 75 ? 6.063 -3.548 -16.404 1.00 86.75 75 GLU A O 1
ATOM 590 N N . VAL A 1 76 ? 5.852 -3.115 -14.223 1.00 82.44 76 VAL A N 1
ATOM 591 C CA . VAL A 1 76 ? 7.220 -2.577 -14.099 1.00 82.44 76 VAL A CA 1
ATOM 592 C C . VAL A 1 76 ? 8.282 -3.579 -14.553 1.00 82.44 76 VAL A C 1
ATOM 594 O O . VAL A 1 76 ? 9.323 -3.180 -15.077 1.00 82.44 76 VAL A O 1
ATOM 597 N N . LYS A 1 77 ? 8.086 -4.875 -14.287 1.00 81.00 77 LYS A N 1
ATOM 598 C CA . LYS A 1 77 ? 9.044 -5.914 -14.686 1.00 81.00 77 LYS A CA 1
ATOM 599 C C . LYS A 1 77 ? 9.022 -6.127 -16.193 1.00 81.00 77 LYS A C 1
ATOM 601 O O . LYS A 1 77 ? 10.103 -6.258 -16.755 1.00 81.00 77 LYS A O 1
ATOM 606 N N . GLU A 1 78 ? 7.846 -6.136 -16.808 1.00 83.25 78 GLU A N 1
ATOM 607 C CA . GLU A 1 78 ? 7.688 -6.307 -18.254 1.00 83.25 78 GLU A CA 1
ATOM 608 C C . GLU A 1 78 ? 8.348 -5.148 -19.012 1.00 83.25 78 GLU A C 1
ATOM 610 O O . GLU A 1 78 ? 9.271 -5.372 -19.793 1.00 83.25 78 GLU A O 1
ATOM 615 N N . ASP A 1 79 ? 8.034 -3.902 -18.655 1.00 80.12 79 ASP A N 1
ATOM 616 C CA . ASP A 1 79 ? 8.648 -2.712 -19.266 1.00 80.12 79 ASP A CA 1
ATOM 617 C C . ASP A 1 79 ? 10.174 -2.624 -19.056 1.00 80.12 79 ASP A C 1
ATOM 619 O O . ASP A 1 79 ? 10.901 -1.993 -19.833 1.00 80.12 79 ASP A O 1
ATOM 623 N N . LEU A 1 80 ? 10.684 -3.222 -17.974 1.00 72.06 80 LEU A N 1
ATOM 624 C CA . LEU A 1 80 ? 12.119 -3.286 -17.699 1.00 72.06 80 LEU A CA 1
ATOM 625 C C . LEU A 1 80 ? 12.850 -4.237 -18.645 1.00 72.06 80 LEU A C 1
ATOM 627 O O . LEU A 1 80 ? 14.019 -3.994 -18.957 1.00 72.06 80 LEU A O 1
ATOM 631 N N . GLU A 1 81 ? 12.202 -5.322 -19.068 1.00 75.44 81 GLU A N 1
ATOM 632 C CA . GLU A 1 81 ? 12.767 -6.264 -20.036 1.00 75.44 81 GLU A CA 1
ATOM 633 C C . GLU A 1 81 ? 12.906 -5.624 -21.427 1.00 75.44 81 GLU A C 1
ATOM 635 O O . GLU A 1 81 ? 13.796 -6.006 -22.189 1.00 75.44 81 GLU A O 1
ATOM 640 N N . GLU A 1 82 ? 12.136 -4.568 -21.706 1.00 75.38 82 GLU A N 1
ATOM 641 C CA . GLU A 1 82 ? 12.175 -3.791 -22.952 1.00 75.38 82 GLU A CA 1
ATOM 642 C C . GLU A 1 82 ? 13.287 -2.712 -23.015 1.00 75.38 82 GLU A C 1
ATOM 644 O O . GLU A 1 82 ? 13.311 -1.883 -23.921 1.00 75.38 82 GLU A O 1
ATOM 649 N N . GLU A 1 83 ? 14.263 -2.731 -22.094 1.00 63.34 83 GLU A N 1
ATOM 650 C CA . GLU A 1 83 ? 15.365 -1.747 -21.980 1.00 63.34 83 GLU A CA 1
ATOM 651 C C . GLU A 1 83 ? 14.925 -0.287 -21.695 1.00 63.34 83 GLU A C 1
ATOM 653 O O . GLU A 1 83 ? 15.666 0.656 -21.992 1.00 63.34 83 GLU A O 1
ATOM 658 N N . SER A 1 84 ? 13.766 -0.077 -21.061 1.00 66.12 84 SER A N 1
ATOM 659 C CA . SER A 1 84 ? 13.303 1.254 -20.630 1.00 66.12 84 SER A CA 1
ATOM 660 C C . SER A 1 84 ? 14.272 1.940 -19.651 1.00 66.12 84 SER A C 1
ATOM 662 O O . SER A 1 84 ? 14.870 1.304 -18.773 1.00 66.12 84 SER A O 1
ATOM 664 N N . SER A 1 85 ? 14.439 3.264 -19.773 1.00 74.94 85 SER A N 1
ATOM 665 C CA . SER A 1 85 ? 15.331 4.022 -18.888 1.00 74.94 85 SER A CA 1
ATOM 666 C C . SER A 1 85 ? 14.712 4.252 -17.502 1.00 74.94 85 SER A C 1
ATOM 668 O O . SER A 1 85 ? 13.500 4.195 -17.320 1.00 74.94 85 SER A O 1
ATOM 670 N N . TYR A 1 86 ? 15.546 4.558 -16.500 1.00 68.31 86 TYR A N 1
ATOM 671 C CA . TYR A 1 86 ? 15.079 4.886 -15.141 1.00 68.31 86 TYR A CA 1
ATOM 672 C C . TYR A 1 86 ? 14.067 6.025 -15.129 1.00 68.31 86 TYR A C 1
ATOM 674 O O . TYR A 1 86 ? 13.071 5.957 -14.419 1.00 68.31 86 TYR A O 1
ATOM 682 N N . LEU A 1 87 ? 14.339 7.077 -15.897 1.00 69.75 87 LEU A N 1
ATOM 683 C CA . LEU A 1 87 ? 13.495 8.261 -15.906 1.00 69.75 87 LEU A CA 1
ATOM 684 C C . LEU A 1 87 ? 12.116 7.938 -16.494 1.00 69.75 87 LEU A C 1
ATOM 686 O O . LEU A 1 87 ? 11.110 8.326 -15.912 1.00 69.75 87 LEU A O 1
ATOM 690 N N . ASP A 1 88 ? 12.080 7.158 -17.577 1.00 72.94 88 ASP A N 1
ATOM 691 C CA . ASP A 1 88 ? 10.832 6.772 -18.246 1.00 72.94 88 ASP A CA 1
ATOM 692 C C . ASP A 1 88 ? 9.952 5.931 -17.317 1.00 72.94 88 ASP A C 1
ATOM 694 O O . ASP A 1 88 ? 8.755 6.177 -17.179 1.00 72.94 88 ASP A O 1
ATOM 698 N N . MET A 1 89 ? 10.565 4.989 -16.596 1.00 77.88 89 MET A N 1
ATOM 699 C CA . MET A 1 89 ? 9.860 4.188 -15.599 1.00 77.88 89 MET A CA 1
ATOM 700 C C . MET A 1 89 ? 9.376 5.048 -14.424 1.00 77.88 89 MET A C 1
ATOM 702 O O . MET A 1 89 ? 8.293 4.813 -13.893 1.00 77.88 89 MET A O 1
ATOM 706 N N . TYR A 1 90 ? 10.146 6.061 -14.012 1.00 73.81 90 TYR A N 1
ATOM 707 C CA . TYR A 1 90 ? 9.727 6.967 -12.943 1.00 73.81 90 TYR A CA 1
ATOM 708 C C . TYR A 1 90 ? 8.474 7.727 -13.345 1.00 73.81 90 TYR A C 1
ATOM 710 O O . TYR A 1 90 ? 7.466 7.665 -12.648 1.00 73.81 90 TYR A O 1
ATOM 718 N N . GLU A 1 91 ? 8.521 8.386 -14.499 1.00 75.94 91 GLU A N 1
ATOM 719 C CA . GLU A 1 91 ? 7.408 9.179 -15.013 1.00 75.94 91 GLU A CA 1
ATOM 720 C C . GLU A 1 91 ? 6.157 8.330 -15.273 1.00 75.94 91 GLU A C 1
ATOM 722 O O . GLU A 1 91 ? 5.039 8.809 -15.071 1.00 75.94 91 GLU A O 1
ATOM 727 N N . LYS A 1 92 ? 6.333 7.070 -15.691 1.00 81.56 92 LYS A N 1
ATOM 728 C CA . LYS A 1 92 ? 5.232 6.146 -15.988 1.00 81.56 92 LYS A CA 1
ATOM 729 C C . LYS A 1 92 ? 4.556 5.609 -14.722 1.00 81.56 92 LYS A C 1
ATOM 731 O O . LYS A 1 92 ? 3.330 5.634 -14.629 1.00 81.56 92 LYS A O 1
ATOM 736 N N . TYR A 1 93 ? 5.335 5.154 -13.740 1.00 83.31 93 TYR A N 1
ATOM 737 C CA . TYR A 1 93 ? 4.812 4.406 -12.591 1.00 83.31 93 TYR A CA 1
ATOM 738 C C . TYR A 1 93 ? 4.623 5.238 -11.323 1.00 83.31 93 TYR A C 1
ATOM 740 O O . TYR A 1 93 ? 3.858 4.825 -10.447 1.00 83.31 93 TYR A O 1
ATOM 748 N N . GLU A 1 94 ? 5.262 6.409 -11.212 1.00 81.94 94 GLU A N 1
ATOM 749 C CA . GLU A 1 94 ? 5.063 7.289 -10.058 1.00 81.94 94 GLU A CA 1
ATOM 750 C C . GLU A 1 94 ? 3.600 7.629 -9.797 1.00 81.94 94 GLU A C 1
ATOM 752 O O . GLU A 1 94 ? 3.132 7.424 -8.669 1.00 81.94 94 GLU A O 1
ATOM 757 N N . PRO A 1 95 ? 2.865 8.146 -10.795 1.00 83.62 95 PRO A N 1
ATOM 758 C CA . PRO A 1 95 ? 1.525 8.639 -10.538 1.00 83.62 95 PRO A CA 1
ATOM 759 C C . PRO A 1 95 ? 0.588 7.500 -10.129 1.00 83.62 95 PRO A C 1
ATOM 761 O O . PRO A 1 95 ? -0.286 7.692 -9.288 1.00 83.62 95 PRO A O 1
ATOM 764 N N . ALA A 1 96 ? 0.817 6.298 -10.664 1.00 85.50 96 ALA A N 1
ATOM 765 C CA . ALA A 1 96 ? 0.061 5.103 -10.328 1.00 85.50 96 ALA A CA 1
ATOM 766 C C . ALA A 1 96 ? 0.341 4.615 -8.905 1.00 85.50 96 ALA A C 1
ATOM 768 O O . ALA A 1 96 ? -0.598 4.420 -8.137 1.00 85.50 96 ALA A O 1
ATOM 769 N N . ALA A 1 97 ? 1.613 4.487 -8.514 1.00 85.06 97 ALA A N 1
ATOM 770 C CA . ALA A 1 97 ? 1.975 4.078 -7.158 1.00 85.06 97 ALA A CA 1
ATOM 771 C C . ALA A 1 97 ? 1.418 5.052 -6.108 1.00 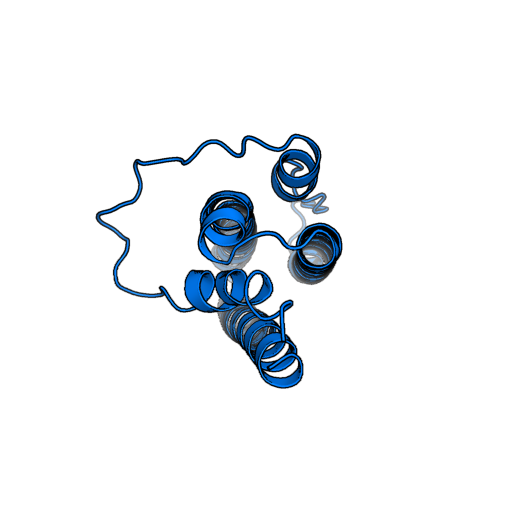85.06 97 ALA A C 1
ATOM 773 O O . ALA A 1 97 ? 0.851 4.624 -5.103 1.00 85.06 97 ALA A O 1
ATOM 774 N N . LYS A 1 98 ? 1.510 6.360 -6.379 1.00 84.38 98 LYS A N 1
ATOM 775 C CA . LYS A 1 98 ? 0.948 7.400 -5.514 1.00 84.38 98 LYS A CA 1
ATOM 776 C C . LYS A 1 98 ? -0.577 7.320 -5.435 1.00 84.38 98 LYS A C 1
ATOM 778 O O . LYS A 1 98 ? -1.123 7.347 -4.339 1.00 84.38 98 LYS A O 1
ATOM 783 N N . LYS A 1 99 ? -1.266 7.170 -6.570 1.00 86.81 99 LYS A N 1
ATOM 784 C CA . LYS A 1 99 ? -2.731 7.040 -6.605 1.00 86.81 99 LYS A CA 1
ATOM 785 C C . LYS A 1 99 ? -3.206 5.784 -5.869 1.00 86.81 99 LYS A C 1
ATOM 787 O O . LYS A 1 99 ? -4.196 5.847 -5.148 1.00 86.81 99 LYS A O 1
ATOM 792 N N . LEU A 1 100 ? -2.492 4.664 -6.001 1.00 87.88 100 LEU A N 1
ATOM 793 C CA . LEU A 1 100 ? -2.790 3.435 -5.263 1.00 87.88 100 LEU A CA 1
ATOM 794 C C . LEU A 1 100 ? -2.652 3.641 -3.748 1.00 87.88 100 LEU A C 1
ATOM 796 O O . LEU A 1 100 ? -3.545 3.255 -2.994 1.00 87.88 100 LEU A O 1
ATOM 800 N N . GLU A 1 101 ? -1.565 4.278 -3.305 1.00 86.88 101 GLU A N 1
ATOM 801 C CA . GLU A 1 101 ? -1.347 4.623 -1.896 1.00 86.88 101 GLU A CA 1
ATOM 802 C C . GLU A 1 101 ? -2.452 5.545 -1.365 1.00 86.88 101 GLU A C 1
ATOM 804 O O . GLU A 1 101 ? -3.054 5.236 -0.341 1.00 86.88 101 GLU A O 1
ATOM 809 N N . GLU A 1 102 ? -2.768 6.624 -2.086 1.00 88.56 102 GLU A N 1
ATOM 810 C CA . GLU A 1 102 ? -3.810 7.587 -1.711 1.00 88.56 102 GLU A CA 1
ATOM 811 C C . GLU A 1 102 ? -5.184 6.919 -1.574 1.00 88.56 102 GLU A C 1
ATOM 813 O O . GLU A 1 102 ? -5.851 7.099 -0.555 1.00 88.56 102 GLU A O 1
ATOM 818 N N . LYS A 1 103 ? -5.593 6.090 -2.545 1.00 87.81 103 LYS A N 1
ATOM 819 C CA . LYS A 1 103 ? -6.875 5.370 -2.470 1.00 87.81 103 LYS A CA 1
ATOM 820 C C . LYS A 1 103 ? -6.903 4.353 -1.327 1.00 87.81 103 LYS A C 1
ATO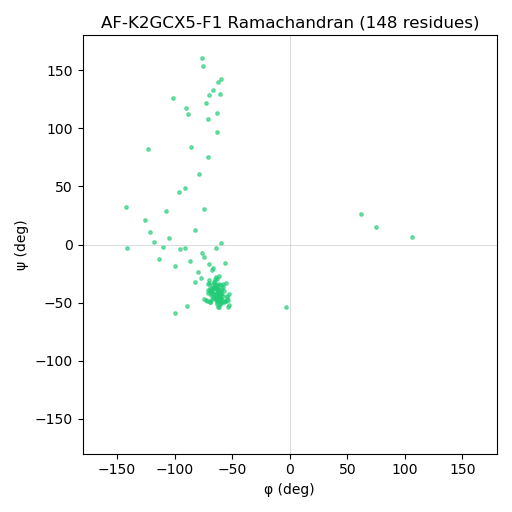M 822 O O . LYS A 1 103 ? -7.948 4.172 -0.701 1.00 87.81 103 LYS A O 1
ATOM 827 N N . THR A 1 104 ? -5.783 3.676 -1.060 1.00 90.69 104 THR A N 1
ATOM 828 C CA . THR A 1 104 ? -5.689 2.731 0.066 1.00 90.69 104 THR A CA 1
ATOM 829 C C . THR A 1 104 ? -5.811 3.474 1.396 1.00 90.69 104 THR A C 1
ATOM 831 O O . THR A 1 104 ? -6.586 3.060 2.258 1.00 90.69 104 THR A O 1
ATOM 834 N N . ASP A 1 105 ? -5.090 4.591 1.545 1.00 91.06 105 ASP A N 1
ATOM 835 C CA . ASP A 1 105 ? -5.112 5.440 2.739 1.00 91.06 105 ASP A CA 1
ATOM 836 C C . ASP A 1 105 ? -6.518 6.009 2.990 1.00 91.06 105 ASP A C 1
ATOM 838 O O . ASP A 1 105 ? -6.998 5.963 4.123 1.00 91.06 105 ASP A O 1
ATOM 842 N N . GLU A 1 106 ? -7.202 6.485 1.944 1.00 88.81 106 GLU A N 1
ATOM 843 C CA . GLU A 1 106 ? -8.576 6.994 2.029 1.00 88.81 106 GLU A CA 1
ATOM 844 C C . GLU A 1 106 ? -9.538 5.912 2.539 1.00 88.81 106 GLU A C 1
ATOM 846 O O . GLU A 1 106 ? -10.263 6.125 3.512 1.00 88.81 106 GLU A O 1
ATOM 851 N N . LYS A 1 107 ? -9.507 4.710 1.948 1.00 89.19 107 LYS A N 1
ATOM 852 C CA . LYS A 1 107 ? -10.381 3.614 2.394 1.00 89.19 107 LYS A CA 1
ATOM 853 C C . LYS A 1 107 ? -10.033 3.111 3.783 1.00 89.19 107 LYS A C 1
ATOM 855 O O . LYS A 1 107 ? -10.929 2.753 4.546 1.00 89.19 107 LYS A O 1
ATOM 860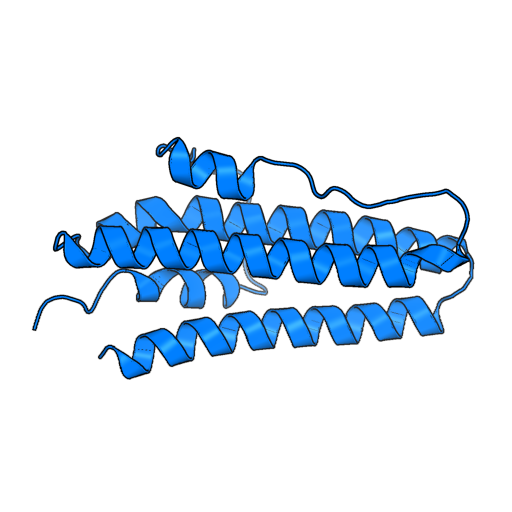 N N . PHE A 1 108 ? -8.754 3.094 4.140 1.00 92.44 108 PHE A N 1
ATOM 861 C CA . PHE A 1 108 ? -8.347 2.780 5.499 1.00 92.44 108 PHE A CA 1
ATOM 862 C C . PHE A 1 108 ? -8.907 3.810 6.491 1.00 92.44 108 PHE A C 1
ATOM 864 O O . PHE A 1 108 ? -9.441 3.427 7.534 1.00 92.44 108 PHE A O 1
ATOM 871 N N . GLN A 1 109 ? -8.826 5.101 6.160 1.00 91.06 109 GLN A N 1
ATOM 872 C CA . GLN A 1 109 ? -9.372 6.170 6.988 1.00 91.06 109 GLN A CA 1
ATOM 873 C C . GLN A 1 109 ? -10.890 6.024 7.161 1.00 91.06 109 GLN A C 1
ATOM 875 O O . GLN A 1 109 ? -11.361 6.100 8.295 1.00 91.06 109 GLN A O 1
ATOM 880 N N . ASP A 1 110 ? -11.630 5.704 6.094 1.00 89.56 110 ASP A N 1
ATOM 881 C CA . ASP A 1 110 ? -13.071 5.423 6.163 1.00 89.56 110 ASP A CA 1
ATOM 882 C C . ASP A 1 110 ? -13.389 4.310 7.184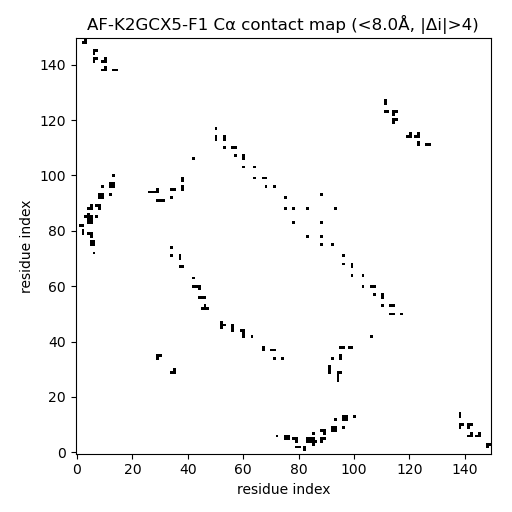 1.00 89.56 110 ASP A C 1
ATOM 884 O O . ASP A 1 110 ? -14.316 4.433 7.989 1.00 89.56 110 ASP A O 1
ATOM 888 N N . LEU A 1 111 ? -12.630 3.206 7.170 1.00 89.38 111 LEU A N 1
ATOM 889 C CA . LEU A 1 111 ? -12.813 2.084 8.106 1.00 89.38 111 LEU A CA 1
ATOM 890 C C . LEU A 1 111 ? -12.415 2.458 9.541 1.00 89.38 111 LEU A C 1
ATOM 892 O O . LEU A 1 111 ? -13.078 2.071 10.506 1.00 89.38 111 LEU A O 1
ATOM 896 N N . HIS A 1 112 ? -11.336 3.224 9.693 1.00 89.38 112 HIS A N 1
ATOM 897 C CA . HIS A 1 112 ? -10.857 3.684 10.989 1.00 89.38 112 HIS A CA 1
ATOM 898 C C . HIS A 1 112 ? -11.863 4.631 11.658 1.00 89.38 112 HIS A C 1
ATOM 900 O O . HIS A 1 112 ? -12.174 4.471 12.840 1.00 89.38 112 HIS A O 1
ATOM 906 N N . GLU A 1 113 ? -12.416 5.586 10.909 1.00 88.69 113 GLU A N 1
ATOM 907 C CA . GLU A 1 113 ? -13.445 6.507 11.399 1.00 88.69 113 GLU A CA 1
ATOM 908 C C . GLU A 1 113 ? -14.725 5.767 11.808 1.00 88.69 113 GLU A C 1
ATOM 910 O O . GLU A 1 113 ? -15.308 6.091 12.844 1.00 88.69 113 GLU A O 1
ATOM 915 N N . GLN A 1 114 ? -15.128 4.723 11.073 1.00 88.94 114 GLN A N 1
ATOM 916 C CA . GLN A 1 114 ? -16.268 3.875 11.451 1.00 88.94 114 GLN A CA 1
ATOM 917 C C . GLN A 1 114 ? -16.073 3.209 12.821 1.00 88.94 114 GLN A C 1
ATOM 919 O O . GLN A 1 114 ? -16.999 3.197 13.635 1.00 88.94 114 GLN A O 1
ATOM 924 N N . LEU A 1 115 ? -14.871 2.703 13.117 1.00 89.06 115 LEU A N 1
ATOM 925 C CA . LEU A 1 115 ? -14.557 2.123 14.429 1.00 89.06 115 LEU A CA 1
ATOM 926 C C . LEU A 1 115 ? -14.545 3.173 15.540 1.00 89.06 115 LEU A C 1
ATOM 928 O O . LEU A 1 115 ? -15.051 2.921 16.633 1.00 89.06 115 LEU A O 1
ATOM 932 N N . GLN A 1 116 ? -14.010 4.365 15.271 1.00 88.31 116 GLN A N 1
ATOM 933 C CA . GLN A 1 116 ? -14.028 5.456 16.247 1.00 88.31 116 GLN A CA 1
ATOM 934 C C . GLN A 1 116 ? -15.458 5.901 16.570 1.00 88.31 116 GLN A C 1
ATOM 936 O O . GLN A 1 116 ? -15.808 6.043 17.740 1.00 88.31 116 GLN A O 1
ATOM 941 N N . GLN A 1 117 ? -16.311 6.056 15.554 1.00 89.19 117 GLN A N 1
ATOM 942 C CA . GLN A 1 117 ? -17.728 6.392 15.734 1.00 89.19 117 GLN A CA 1
ATOM 943 C C . GLN A 1 117 ? -18.501 5.294 16.481 1.00 89.19 117 GLN A C 1
ATOM 945 O O . GLN A 1 117 ? -19.472 5.588 17.177 1.00 89.19 117 GLN A O 1
ATOM 950 N N . ALA A 1 118 ? -18.054 4.041 16.376 1.00 86.81 118 ALA A N 1
ATOM 951 C CA . ALA A 1 118 ? -18.585 2.908 17.127 1.00 86.81 118 ALA A CA 1
ATOM 952 C C . ALA A 1 118 ? -18.133 2.862 18.601 1.00 86.81 118 ALA A C 1
ATOM 954 O O . ALA A 1 118 ? -18.619 2.024 19.358 1.00 86.81 118 ALA A O 1
ATOM 955 N N . GLY A 1 119 ? -17.209 3.734 19.023 1.00 88.31 119 GLY A N 1
ATOM 956 C CA . GLY A 1 119 ? -16.592 3.678 20.350 1.00 88.31 119 GLY A CA 1
ATOM 957 C C . GLY A 1 119 ? -15.551 2.562 20.497 1.00 88.31 119 GLY A C 1
ATOM 958 O O . GLY A 1 119 ? -15.151 2.232 21.612 1.00 88.31 119 GLY A O 1
ATOM 959 N N . GLU A 1 120 ? -15.089 1.978 19.389 1.00 89.69 120 GLU A N 1
ATOM 960 C CA . GLU A 1 120 ? -14.095 0.902 19.357 1.00 89.69 120 GLU A CA 1
ATOM 961 C C . GLU A 1 120 ? -12.655 1.445 19.242 1.00 89.69 120 GLU A C 1
ATOM 963 O O . GLU A 1 120 ? -11.862 0.998 18.411 1.00 89.69 120 GLU A O 1
ATOM 968 N N . GLU A 1 121 ? -12.295 2.424 20.078 1.00 91.38 121 GLU A N 1
ATOM 969 C CA . GLU A 1 121 ? -11.024 3.167 19.984 1.00 91.38 121 GLU A CA 1
ATOM 970 C C . GLU A 1 121 ? -9.773 2.272 20.036 1.00 91.38 121 GLU A C 1
ATOM 972 O O . GLU A 1 121 ? -8.817 2.483 19.287 1.00 91.38 121 GLU A O 1
ATOM 977 N N . GLU A 1 122 ? -9.778 1.243 20.888 1.00 91.06 122 GLU A N 1
ATOM 978 C CA . GLU A 1 122 ? -8.659 0.300 21.015 1.00 91.06 122 GLU A CA 1
ATOM 979 C C . GLU A 1 122 ? -8.444 -0.503 19.724 1.00 91.06 122 GLU A C 1
ATOM 981 O O . GLU A 1 122 ? -7.309 -0.670 19.263 1.00 91.06 122 GLU A O 1
ATOM 986 N N . LYS A 1 123 ? -9.537 -0.958 19.100 1.00 89.00 123 LYS A N 1
ATOM 987 C CA . LYS A 1 123 ? -9.485 -1.672 17.820 1.00 89.00 123 LYS A CA 1
ATOM 988 C C . LYS A 1 123 ? -9.045 -0.738 16.696 1.00 89.00 123 LYS A C 1
ATOM 990 O O . LYS A 1 123 ? -8.170 -1.122 15.926 1.00 89.00 123 LYS A O 1
ATOM 995 N N . ALA A 1 124 ? -9.576 0.486 16.640 1.00 89.56 124 ALA A N 1
ATOM 996 C CA . ALA A 1 124 ? -9.172 1.495 15.658 1.00 89.56 124 ALA A CA 1
ATOM 997 C C . ALA A 1 124 ? -7.658 1.771 15.724 1.00 89.56 124 ALA A C 1
ATOM 999 O O . ALA A 1 124 ? -6.958 1.678 14.716 1.00 89.56 124 ALA A O 1
ATOM 1000 N N . SER A 1 125 ? -7.133 2.003 16.932 1.00 91.25 125 SER A N 1
ATOM 1001 C CA . SER A 1 125 ? -5.700 2.217 17.175 1.00 91.25 125 SER A CA 1
ATOM 1002 C C . SER A 1 125 ? -4.852 1.007 16.766 1.00 91.25 125 SER A C 1
ATOM 1004 O O . SER A 1 125 ? -3.819 1.152 16.108 1.00 91.25 125 SER A O 1
ATOM 1006 N N . THR A 1 126 ? -5.315 -0.204 17.092 1.00 91.94 126 TH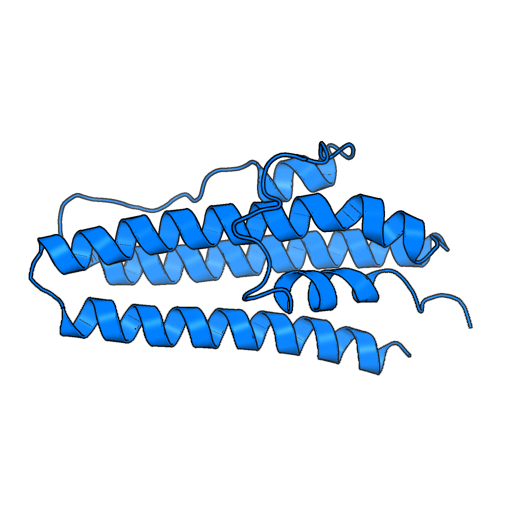R A N 1
ATOM 1007 C CA . THR A 1 126 ? -4.630 -1.450 16.723 1.00 91.94 126 THR A CA 1
ATOM 1008 C C . THR A 1 126 ? -4.558 -1.625 15.206 1.00 91.94 126 THR A C 1
ATOM 1010 O O . THR A 1 126 ? -3.477 -1.896 14.680 1.00 91.94 126 THR A O 1
ATOM 1013 N N . LEU A 1 127 ? -5.672 -1.432 14.492 1.00 90.44 127 LEU A N 1
ATOM 1014 C CA . LEU A 1 127 ? -5.701 -1.542 13.031 1.00 90.44 127 LEU A CA 1
ATOM 1015 C C . LEU A 1 127 ? -4.854 -0.462 12.359 1.00 90.44 127 LEU A C 1
ATOM 1017 O O . LEU A 1 127 ? -4.181 -0.744 11.373 1.00 90.44 127 LEU A O 1
ATOM 1021 N N . LYS A 1 128 ? -4.809 0.752 12.917 1.00 92.00 128 LYS A N 1
ATOM 1022 C CA . LYS A 1 128 ? -3.906 1.803 12.437 1.00 92.00 128 LYS A CA 1
ATOM 1023 C C . LYS A 1 128 ? -2.442 1.401 12.544 1.00 92.00 128 LYS A C 1
ATOM 1025 O O . LYS A 1 128 ? -1.710 1.512 11.566 1.00 92.00 128 LYS A O 1
ATOM 1030 N N . ALA A 1 129 ? -2.025 0.877 13.692 1.00 91.69 129 ALA A N 1
ATOM 1031 C CA . ALA A 1 129 ? -0.655 0.408 13.867 1.00 91.69 129 ALA A CA 1
ATOM 1032 C C . ALA A 1 129 ? -0.315 -0.760 12.921 1.00 91.69 129 ALA A C 1
ATOM 1034 O O . ALA A 1 129 ? 0.793 -0.822 12.386 1.00 91.69 129 ALA A O 1
ATOM 1035 N N . GLN A 1 130 ? -1.260 -1.679 12.694 1.00 90.56 130 GLN A N 1
ATOM 1036 C CA . GLN A 1 130 ? -1.098 -2.762 11.719 1.00 90.56 130 GLN A CA 1
ATOM 1037 C C . GLN A 1 130 ? -0.975 -2.225 10.293 1.00 90.56 130 GLN A C 1
ATOM 1039 O O . GLN A 1 130 ? -0.088 -2.657 9.563 1.00 90.56 130 GLN A O 1
ATOM 1044 N N . TYR A 1 131 ? -1.797 -1.243 9.925 1.00 90.75 131 TYR A N 1
ATOM 1045 C CA . TYR A 1 131 ? -1.784 -0.636 8.600 1.00 90.75 131 TYR A CA 1
ATOM 1046 C C . TYR A 1 131 ? -0.459 0.065 8.315 1.00 90.75 131 TYR A C 1
ATOM 1048 O O . TYR A 1 131 ? 0.183 -0.206 7.305 1.00 90.75 131 TYR A O 1
ATOM 1056 N N . GLU A 1 132 ? 0.001 0.906 9.243 1.00 89.81 132 GLU A N 1
ATOM 1057 C CA . GLU A 1 132 ? 1.285 1.600 9.120 1.00 89.81 132 GLU A CA 1
ATOM 1058 C C . GLU A 1 132 ? 2.448 0.606 9.006 1.00 89.81 132 GLU A C 1
ATOM 1060 O O . GLU A 1 132 ? 3.356 0.792 8.193 1.00 89.81 132 GLU A O 1
ATOM 1065 N N . ARG A 1 133 ? 2.401 -0.493 9.769 1.00 90.12 133 ARG A N 1
ATOM 1066 C CA . ARG A 1 133 ? 3.392 -1.565 9.667 1.00 90.12 133 ARG A CA 1
ATOM 1067 C C . ARG A 1 133 ? 3.354 -2.252 8.305 1.00 90.12 133 ARG A C 1
ATOM 1069 O O . ARG A 1 133 ? 4.414 -2.416 7.707 1.00 90.12 133 ARG A O 1
ATOM 1076 N N . GLN A 1 134 ? 2.171 -2.627 7.825 1.00 88.06 134 GLN A N 1
ATOM 1077 C CA . GLN A 1 134 ? 2.003 -3.302 6.541 1.00 88.06 134 GLN A CA 1
ATOM 1078 C C . GLN A 1 134 ? 2.493 -2.414 5.396 1.00 88.06 134 GLN A C 1
ATOM 1080 O O . GLN A 1 134 ? 3.279 -2.848 4.557 1.00 88.06 134 GLN A O 1
ATOM 1085 N N . LYS A 1 135 ? 2.132 -1.129 5.435 1.00 85.81 135 LYS A N 1
ATOM 1086 C CA . LYS A 1 135 ? 2.601 -0.114 4.496 1.00 85.81 135 LYS A CA 1
ATOM 1087 C C . LYS A 1 135 ? 4.127 -0.054 4.470 1.00 85.81 135 LYS A C 1
ATOM 1089 O O . LYS A 1 135 ? 4.728 -0.125 3.404 1.00 85.81 135 LYS A O 1
ATOM 1094 N N . GLU A 1 136 ? 4.784 0.007 5.627 1.00 85.38 136 GLU A N 1
ATOM 1095 C CA . GLU A 1 136 ? 6.251 -0.030 5.716 1.00 85.38 136 GLU A CA 1
ATOM 1096 C C . GLU A 1 136 ? 6.867 -1.356 5.234 1.00 85.38 136 GLU A C 1
ATOM 1098 O O . GLU A 1 136 ? 7.961 -1.363 4.661 1.00 85.38 136 GLU A O 1
ATOM 1103 N N . GLU A 1 137 ? 6.199 -2.489 5.444 1.00 87.06 137 GLU A N 1
ATOM 1104 C CA . GLU A 1 137 ? 6.639 -3.792 4.936 1.00 87.06 137 GLU A CA 1
ATOM 1105 C C . GLU A 1 137 ? 6.555 -3.857 3.408 1.00 87.06 137 GLU A C 1
ATOM 1107 O O . GLU A 1 137 ? 7.531 -4.268 2.770 1.00 87.06 137 GLU A O 1
ATOM 1112 N N . TRP A 1 138 ? 5.480 -3.345 2.804 1.00 84.50 138 TRP A N 1
ATOM 1113 C CA . TRP A 1 138 ? 5.373 -3.198 1.354 1.00 84.50 138 TRP A CA 1
ATOM 1114 C C . TRP A 1 138 ? 6.517 -2.353 0.804 1.00 84.50 138 TRP A C 1
ATOM 1116 O O . TRP A 1 138 ? 7.238 -2.825 -0.079 1.00 84.50 138 TRP A O 1
ATOM 1126 N N . LYS A 1 139 ? 6.785 -1.178 1.393 1.00 80.44 139 LYS A N 1
ATOM 1127 C CA . LYS A 1 139 ? 7.926 -0.320 1.015 1.00 80.44 139 LYS A CA 1
ATOM 1128 C C . LYS A 1 139 ? 9.242 -1.076 1.033 1.00 80.44 139 LYS A C 1
ATOM 1130 O O . LYS A 1 139 ? 9.991 -1.068 0.058 1.00 80.44 139 LYS A O 1
ATOM 1135 N N . LYS A 1 140 ? 9.530 -1.751 2.148 1.00 80.44 140 LYS A N 1
ATOM 1136 C CA . LYS A 1 140 ? 10.768 -2.517 2.315 1.00 80.44 140 LYS A CA 1
ATOM 1137 C C . LYS A 1 140 ? 10.863 -3.661 1.317 1.00 80.44 140 LYS A C 1
ATOM 1139 O O . LYS A 1 140 ? 11.959 -3.900 0.817 1.00 80.44 140 LYS A O 1
ATOM 1144 N N . SER A 1 141 ? 9.756 -4.346 1.020 1.00 79.56 141 SER A N 1
ATOM 1145 C CA . SER A 1 141 ? 9.722 -5.427 0.030 1.00 79.56 141 SER A CA 1
ATOM 1146 C C . SER A 1 141 ? 10.133 -4.914 -1.347 1.00 79.56 141 SER A C 1
ATOM 1148 O O . SER A 1 141 ? 11.024 -5.484 -1.968 1.00 79.56 141 SER A O 1
ATOM 1150 N N . ILE A 1 142 ? 9.582 -3.767 -1.752 1.00 74.62 142 ILE A N 1
ATOM 1151 C CA . ILE A 1 142 ? 9.895 -3.109 -3.016 1.00 74.62 142 ILE A CA 1
ATOM 1152 C C . ILE A 1 142 ? 11.384 -2.737 -3.036 1.00 74.62 142 ILE A C 1
ATOM 1154 O O . ILE A 1 142 ? 12.112 -3.214 -3.902 1.00 74.62 142 ILE A O 1
ATOM 1158 N N . VAL A 1 143 ? 11.877 -2.005 -2.021 1.00 70.88 143 VAL A N 1
ATOM 1159 C CA . VAL A 1 143 ? 13.306 -1.632 -1.888 1.00 70.88 143 VAL A CA 1
ATOM 1160 C C . VAL A 1 143 ? 14.225 -2.854 -1.970 1.00 70.88 143 VAL A C 1
ATOM 1162 O O . VAL A 1 143 ? 15.306 -2.793 -2.557 1.00 70.88 143 VAL A O 1
ATOM 1165 N N . LYS A 1 144 ? 13.848 -3.956 -1.318 1.00 73.38 144 LYS A N 1
ATOM 1166 C CA . LYS A 1 144 ? 14.657 -5.174 -1.261 1.00 73.38 144 LYS A CA 1
ATOM 1167 C C . LYS A 1 144 ? 14.716 -5.86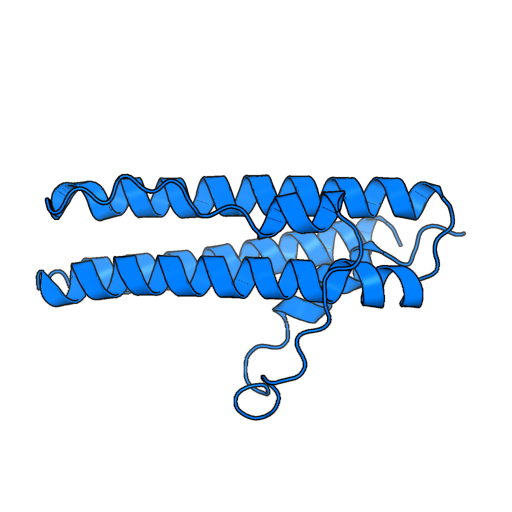1 -2.623 1.00 73.38 144 LYS A C 1
ATOM 1169 O O . LYS A 1 144 ? 15.819 -6.139 -3.087 1.00 73.38 144 LYS A O 1
ATOM 1174 N N . GLU A 1 145 ? 13.568 -6.072 -3.268 1.00 66.81 145 GLU A N 1
ATOM 1175 C CA . GLU A 1 145 ? 13.485 -6.636 -4.623 1.00 66.81 145 GLU A CA 1
ATOM 1176 C C . GLU A 1 145 ? 14.326 -5.827 -5.622 1.00 66.81 145 GLU A C 1
ATOM 1178 O O . GLU A 1 145 ? 14.931 -6.389 -6.532 1.00 66.81 145 GLU A O 1
ATOM 1183 N N . MET A 1 146 ? 14.421 -4.511 -5.427 1.00 62.38 146 MET A N 1
ATOM 1184 C CA . MET A 1 146 ? 15.263 -3.638 -6.246 1.00 62.38 146 MET A CA 1
ATOM 1185 C C . MET A 1 146 ? 16.746 -3.884 -6.032 1.00 62.38 146 MET A C 1
ATOM 1187 O O . MET A 1 146 ? 17.489 -4.008 -6.998 1.00 62.38 146 MET A O 1
ATOM 1191 N N . LYS A 1 147 ? 17.183 -3.951 -4.770 1.00 62.25 147 LYS A N 1
ATOM 1192 C CA . LYS A 1 147 ? 18.593 -4.170 -4.429 1.00 62.25 147 LYS A CA 1
ATOM 1193 C C . LYS A 1 147 ? 19.107 -5.515 -4.923 1.00 62.25 147 LYS A C 1
ATOM 1195 O O . LYS A 1 147 ? 20.262 -5.596 -5.306 1.00 62.25 147 LYS A O 1
ATOM 1200 N N . GLU A 1 148 ? 18.272 -6.551 -4.907 1.00 69.81 148 GLU A N 1
ATOM 1201 C CA . GLU A 1 148 ? 18.639 -7.886 -5.401 1.00 69.81 148 GLU A CA 1
ATOM 1202 C C . GLU A 1 148 ? 18.791 -7.941 -6.931 1.00 69.81 148 GLU A C 1
ATOM 1204 O O . GLU A 1 148 ? 19.386 -8.881 -7.453 1.00 69.81 148 GLU A O 1
ATOM 1209 N N . ARG A 1 149 ? 18.269 -6.941 -7.651 1.00 59.50 149 ARG A N 1
ATOM 1210 C CA . ARG A 1 149 ? 18.383 -6.812 -9.112 1.00 59.50 149 ARG A CA 1
ATOM 1211 C C . ARG A 1 149 ? 19.545 -5.908 -9.563 1.00 59.50 149 ARG A C 1
ATOM 1213 O O . ARG A 1 149 ? 19.757 -5.790 -10.771 1.00 59.50 149 ARG A O 1
ATOM 1220 N N . LEU A 1 150 ? 20.270 -5.282 -8.625 1.00 49.00 150 LEU A N 1
ATOM 1221 C CA . LEU A 1 150 ? 21.499 -4.500 -8.857 1.00 49.00 150 LEU A CA 1
ATOM 1222 C C . LEU A 1 150 ? 22.738 -5.401 -8.870 1.00 49.00 150 LEU A C 1
ATOM 1224 O O . LEU A 1 150 ? 23.594 -5.180 -9.756 1.00 49.00 150 LEU A O 1
#

Radius of gyration: 16.74 Å; Cα contacts (8 Å, |Δi|>4): 126; chains: 1; bounding box: 48×30×44 Å

Mean predicted aligned error: 9.21 Å

Organism: NCBI:txid1230341

pLDDT: mean 75.99, std 16.44, range [39.41, 92.75]

Solvent-accessible surface area (backbone atoms only — not comparable to full-atom values): 8591 Å² total; per-residue (Å²): 142,71,69,71,28,35,60,59,36,66,26,58,62,70,63,59,77,89,79,52,99,84,66,85,81,72,81,61,74,64,83,48,72,70,62,37,54,62,45,66,63,77,83,90,57,72,78,59,94,55,80,86,40,52,64,58,30,49,52,49,49,53,52,53,51,50,51,38,51,52,50,55,52,46,55,44,50,57,50,30,75,73,61,48,50,42,66,59,34,34,71,60,46,47,44,41,52,50,45,39,50,51,53,50,53,51,54,50,47,56,54,38,52,52,28,46,76,70,69,36,51,7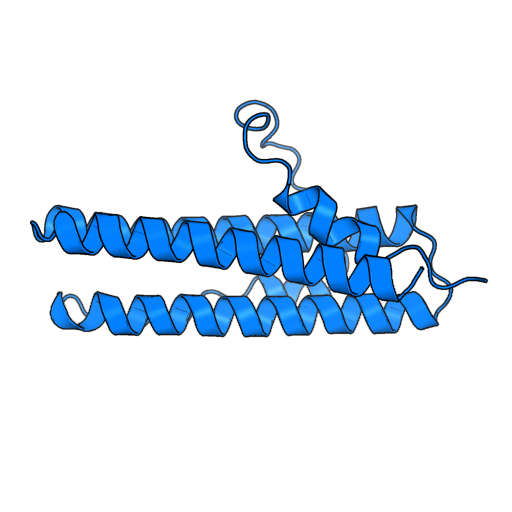1,58,29,54,50,51,48,56,50,48,57,49,50,54,52,48,54,39,49,51,42,45,48,61,36,61,76,58,105